Protein AF-A0A967WPT7-F1 (afdb_monomer_lite)

Secondary structure (DSSP, 8-state):
-HHHHHHHHH--S-GGG-SS--EEEEEPTTT--EEEEEHHHHHHHHHHHHHHHHHHHHHHHHHHT-TTT-TT-EEE-SGGGGSTTHHHHHHHHH-S-EEE-

Sequence (101 aa):
NTAEELKIKYGHAIARSLATDELIEVTSFGNGARQSVSRLQLAEVIEARAEEILMLVLREVKRSGYDGLLAAGLVMCGGSAELAGFKDLGQQILQLPVRVG

pLDDT: mean 92.57, std 6.58, range [66.0, 98.5]

Foldseek 3Di:
DFLVVCQVPLEALDLVVPPDWDWDWDQDPDPRDTDTDTSSVRHVVNNVVLLVVLVVVLVVCVVVVCVVVPQVFEEDEDPCLPHHCSQVSSCVNNVTHYYYD

Structure (mmCIF, N/CA/C/O backbone):
data_AF-A0A967WPT7-F1
#
_entry.id   AF-A0A967WPT7-F1
#
loop_
_atom_site.group_PDB
_atom_site.id
_atom_site.type_symbol
_atom_site.label_atom_id
_atom_site.label_alt_id
_atom_site.label_comp_id
_atom_site.label_asym_id
_atom_site.label_entity_id
_atom_site.label_seq_id
_atom_site.pdbx_PDB_ins_code
_atom_site.Cartn_x
_atom_site.Cartn_y
_atom_site.Cartn_z
_atom_site.occupancy
_atom_site.B_iso_or_equiv
_atom_site.auth_seq_id
_atom_site.auth_comp_id
_atom_site.auth_asym_id
_atom_site.auth_atom_id
_atom_site.pdbx_PDB_model_num
ATOM 1 N N . ASN A 1 1 ? 7.958 11.496 -15.628 1.00 76.44 1 ASN A N 1
ATOM 2 C CA . ASN A 1 1 ? 8.757 11.366 -14.385 1.00 76.44 1 ASN A CA 1
ATOM 3 C C . ASN A 1 1 ? 8.890 9.867 -14.142 1.00 76.44 1 ASN A C 1
ATOM 5 O O . ASN A 1 1 ? 7.934 9.264 -13.674 1.00 76.44 1 ASN A O 1
ATOM 9 N N . THR A 1 2 ? 9.996 9.240 -14.557 1.00 86.75 2 THR A N 1
ATOM 10 C CA . THR A 1 2 ? 10.072 7.778 -14.791 1.00 86.75 2 THR A CA 1
ATOM 11 C C . THR A 1 2 ? 9.685 6.924 -13.579 1.00 86.75 2 THR A C 1
ATOM 13 O O . THR A 1 2 ? 8.986 5.928 -13.732 1.00 86.75 2 THR A O 1
ATOM 16 N N . ALA A 1 3 ? 10.070 7.332 -12.365 1.00 88.94 3 ALA A N 1
ATOM 17 C CA . ALA A 1 3 ? 9.718 6.608 -11.140 1.00 88.94 3 ALA A CA 1
ATOM 18 C C . ALA A 1 3 ? 8.202 6.605 -10.859 1.00 88.94 3 ALA A C 1
ATOM 20 O O . ALA A 1 3 ? 7.646 5.583 -10.465 1.00 88.94 3 ALA A O 1
ATOM 21 N N . GLU A 1 4 ? 7.520 7.726 -11.106 1.00 91.88 4 GLU A N 1
ATOM 22 C CA . GLU A 1 4 ? 6.066 7.816 -10.932 1.00 91.88 4 GLU A CA 1
ATOM 23 C C . GLU A 1 4 ? 5.335 6.942 -11.954 1.00 91.88 4 GLU A C 1
ATOM 25 O O . GLU A 1 4 ? 4.390 6.237 -11.615 1.00 91.88 4 GLU A O 1
ATOM 30 N N . GLU A 1 5 ? 5.815 6.929 -13.198 1.00 91.69 5 GLU A N 1
ATOM 31 C CA . GLU A 1 5 ? 5.258 6.085 -14.258 1.00 91.69 5 GLU A CA 1
ATOM 32 C C . GLU A 1 5 ? 5.422 4.595 -13.943 1.00 91.69 5 GLU A C 1
ATOM 34 O O . GLU A 1 5 ? 4.486 3.822 -14.148 1.00 91.69 5 GLU A O 1
ATOM 39 N N . LEU A 1 6 ? 6.580 4.200 -13.403 1.00 93.19 6 LEU A N 1
ATOM 40 C CA . LEU A 1 6 ? 6.817 2.840 -12.926 1.00 93.19 6 LEU A CA 1
ATOM 41 C C . LEU A 1 6 ? 5.851 2.453 -11.806 1.00 93.19 6 LEU A C 1
ATOM 43 O O . LEU A 1 6 ? 5.230 1.394 -11.874 1.00 93.19 6 LEU A O 1
ATOM 47 N N . LYS A 1 7 ? 5.698 3.322 -10.802 1.00 94.94 7 LYS A N 1
ATOM 48 C CA . LYS A 1 7 ? 4.790 3.102 -9.673 1.00 94.94 7 LYS A CA 1
ATOM 49 C C . LYS A 1 7 ? 3.349 2.915 -10.148 1.00 94.94 7 LYS A C 1
ATOM 51 O O . LYS A 1 7 ? 2.702 1.964 -9.730 1.00 94.94 7 LYS A O 1
ATOM 56 N N . ILE A 1 8 ? 2.864 3.788 -11.034 1.00 95.19 8 ILE A N 1
ATOM 57 C CA . ILE A 1 8 ? 1.490 3.729 -11.554 1.00 95.19 8 ILE A CA 1
ATOM 58 C C . ILE A 1 8 ? 1.260 2.464 -12.391 1.00 95.19 8 ILE A C 1
ATOM 60 O O . ILE A 1 8 ? 0.216 1.833 -12.265 1.00 95.19 8 ILE A O 1
ATOM 64 N N . LYS A 1 9 ? 2.207 2.090 -13.261 1.00 94.06 9 LYS A N 1
ATOM 65 C CA . LYS A 1 9 ? 2.013 0.978 -14.209 1.00 94.06 9 LYS A CA 1
ATOM 66 C C . LYS A 1 9 ? 2.275 -0.401 -13.612 1.00 94.06 9 LYS A C 1
ATOM 68 O O . LYS A 1 9 ? 1.607 -1.357 -13.994 1.00 94.06 9 LYS A O 1
ATOM 73 N N . TYR A 1 10 ? 3.269 -0.516 -12.737 1.00 95.19 10 TYR A N 1
ATOM 74 C CA . TYR A 1 10 ? 3.804 -1.809 -12.301 1.00 95.19 10 TYR A CA 1
ATOM 75 C C . TYR A 1 10 ? 3.811 -1.996 -10.784 1.00 95.19 10 TYR A C 1
ATOM 77 O O . TYR A 1 10 ? 4.076 -3.109 -10.321 1.00 95.19 10 TYR A O 1
ATOM 85 N N . GLY A 1 11 ? 3.536 -0.935 -10.020 1.00 96.19 11 GLY A N 1
ATOM 86 C CA . GLY A 1 11 ? 3.615 -0.944 -8.567 1.00 96.19 11 GLY A CA 1
ATOM 87 C C . GLY A 1 11 ? 2.596 -1.871 -7.912 1.00 96.19 11 GLY A C 1
ATOM 88 O O . GLY A 1 11 ? 1.450 -1.981 -8.345 1.00 96.19 11 GLY A O 1
ATOM 89 N N . HIS A 1 12 ? 3.029 -2.522 -6.836 1.00 98.00 12 HIS A N 1
ATOM 90 C CA . HIS A 1 12 ? 2.194 -3.363 -5.991 1.00 98.00 12 HIS A CA 1
ATOM 91 C C . HIS A 1 12 ? 2.668 -3.229 -4.541 1.00 98.00 12 HIS A C 1
ATOM 93 O O . HIS A 1 12 ? 3.869 -3.191 -4.293 1.00 98.00 12 HIS A O 1
ATOM 99 N N . ALA A 1 13 ? 1.740 -3.149 -3.592 1.00 98.06 13 ALA A N 1
ATOM 100 C CA . ALA A 1 13 ? 2.033 -3.002 -2.166 1.00 98.06 13 ALA A CA 1
ATOM 101 C C . ALA A 1 13 ? 2.335 -4.334 -1.463 1.00 98.06 13 ALA A C 1
ATOM 103 O O . ALA A 1 13 ? 2.621 -4.338 -0.278 1.00 98.06 13 ALA A O 1
ATOM 104 N N . ILE A 1 14 ? 2.228 -5.458 -2.169 1.00 98.12 14 ILE A N 1
ATOM 105 C CA . ILE A 1 14 ? 2.524 -6.800 -1.654 1.00 98.12 14 ILE A CA 1
ATOM 106 C C . ILE A 1 14 ? 3.400 -7.488 -2.700 1.00 98.12 14 ILE A C 1
ATOM 108 O O . ILE A 1 14 ? 2.887 -7.900 -3.737 1.00 98.12 14 ILE A O 1
ATOM 112 N N . ALA A 1 15 ? 4.708 -7.597 -2.488 1.00 97.12 15 ALA A N 1
ATOM 113 C CA . ALA A 1 15 ? 5.630 -8.150 -3.480 1.00 97.12 15 ALA A CA 1
ATOM 114 C C . ALA A 1 15 ? 5.353 -9.637 -3.735 1.00 97.12 15 ALA A C 1
ATOM 116 O O . ALA A 1 15 ? 5.307 -10.085 -4.879 1.00 97.12 15 ALA A O 1
ATOM 117 N N . ARG A 1 16 ? 5.045 -10.391 -2.671 1.00 95.31 16 ARG A N 1
ATOM 118 C CA . ARG A 1 16 ? 4.753 -1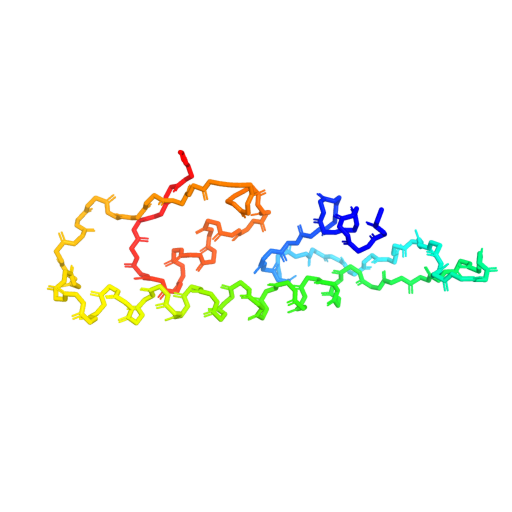1.836 -2.739 1.00 95.31 16 ARG A CA 1
ATOM 119 C C . ARG A 1 16 ? 3.518 -12.220 -3.563 1.00 95.31 16 ARG A C 1
ATOM 121 O O . ARG A 1 16 ? 3.321 -13.403 -3.818 1.00 95.31 16 ARG A O 1
ATOM 128 N N . SER A 1 17 ? 2.652 -11.272 -3.929 1.00 94.25 17 SER A N 1
ATOM 129 C CA . SER A 1 17 ? 1.501 -11.561 -4.797 1.00 94.25 17 SER A CA 1
ATOM 130 C C . SER A 1 17 ? 1.849 -11.506 -6.285 1.00 94.25 17 SER A C 1
ATOM 132 O O . SER A 1 17 ? 1.007 -11.839 -7.119 1.00 94.25 17 SER A O 1
ATOM 134 N N . LEU A 1 18 ? 3.065 -11.083 -6.638 1.00 93.81 18 LEU A N 1
ATOM 135 C CA . LEU A 1 18 ? 3.569 -11.168 -8.001 1.00 93.81 18 LEU A CA 1
ATOM 136 C C . LEU A 1 18 ? 3.958 -12.623 -8.299 1.00 93.81 18 LEU A C 1
ATOM 138 O O . LEU A 1 18 ? 4.807 -13.201 -7.627 1.00 93.81 18 LEU A O 1
ATOM 142 N N . ALA A 1 19 ? 3.316 -13.226 -9.302 1.00 84.56 19 ALA A N 1
ATOM 143 C CA . ALA A 1 19 ? 3.501 -14.642 -9.636 1.00 84.56 19 ALA A CA 1
ATOM 144 C C . ALA A 1 19 ? 4.866 -14.949 -10.277 1.00 84.56 19 ALA A C 1
ATOM 146 O O . ALA A 1 19 ? 5.325 -16.090 -10.264 1.00 84.56 19 ALA A O 1
ATOM 147 N N . THR A 1 20 ? 5.502 -13.958 -10.897 1.00 87.94 20 THR A N 1
ATOM 148 C CA . THR A 1 20 ? 6.798 -14.100 -11.567 1.00 87.94 20 THR A CA 1
ATOM 149 C C . THR A 1 20 ? 7.511 -12.756 -11.539 1.00 87.94 20 THR A C 1
ATOM 151 O O . THR A 1 20 ? 6.860 -11.712 -11.599 1.00 87.94 20 THR A O 1
ATOM 154 N N . ASP A 1 21 ? 8.840 -12.782 -11.434 1.00 91.00 21 ASP A N 1
ATOM 155 C CA . ASP A 1 21 ? 9.631 -11.569 -11.599 1.00 91.00 21 ASP A CA 1
ATOM 156 C C . ASP A 1 21 ? 9.720 -11.199 -13.085 1.00 91.00 21 ASP A C 1
ATOM 158 O O . ASP A 1 21 ? 10.168 -11.987 -13.920 1.00 91.00 21 ASP A O 1
ATOM 162 N N . GLU A 1 22 ? 9.259 -9.997 -13.410 1.00 92.50 22 GLU A N 1
ATOM 163 C CA . GLU A 1 22 ? 9.236 -9.442 -14.760 1.00 92.50 22 GLU A CA 1
ATOM 164 C C . GLU A 1 22 ? 10.275 -8.322 -1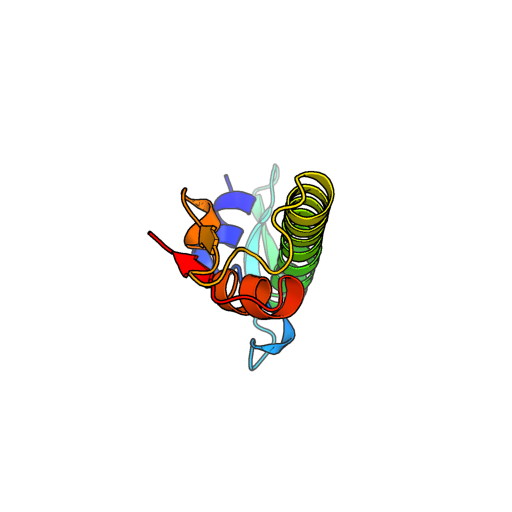4.852 1.00 92.50 22 GLU A C 1
ATOM 166 O O . GLU A 1 22 ? 10.345 -7.460 -13.975 1.00 92.50 22 GLU A O 1
ATOM 171 N N . LEU A 1 23 ? 11.058 -8.291 -15.932 1.00 94.31 23 LEU A N 1
ATOM 172 C CA . LEU A 1 23 ? 11.985 -7.191 -16.196 1.00 94.31 23 LEU A CA 1
ATOM 173 C C . LEU A 1 23 ? 11.276 -6.073 -16.968 1.00 94.31 23 LEU A C 1
ATOM 175 O O . LEU A 1 23 ? 10.790 -6.273 -18.081 1.00 94.31 23 LEU A O 1
ATOM 179 N N . ILE A 1 24 ? 11.243 -4.882 -16.376 1.00 92.88 24 ILE A N 1
ATOM 180 C CA . ILE A 1 24 ? 10.648 -3.673 -16.942 1.00 92.88 24 ILE A CA 1
ATOM 181 C C . ILE A 1 24 ? 11.754 -2.829 -17.570 1.00 92.88 24 ILE A C 1
ATOM 183 O O . ILE A 1 24 ? 12.665 -2.371 -16.884 1.00 92.88 24 ILE A O 1
ATOM 187 N N . GLU A 1 25 ? 11.656 -2.580 -18.870 1.00 90.75 25 GLU A N 1
ATOM 188 C CA . GLU A 1 25 ? 12.567 -1.680 -19.576 1.00 90.75 25 GLU A CA 1
ATOM 189 C C . GLU A 1 25 ? 12.214 -0.215 -19.290 1.00 90.75 25 GLU A C 1
ATOM 191 O O . GLU A 1 25 ? 11.107 0.246 -19.581 1.00 90.75 25 GLU A O 1
ATOM 196 N N . VAL A 1 26 ? 13.172 0.536 -18.754 1.00 88.62 26 VAL A N 1
ATOM 197 C CA . VAL A 1 26 ? 13.046 1.967 -18.474 1.00 88.62 26 VAL A CA 1
ATOM 198 C C . VAL A 1 26 ? 14.188 2.766 -19.064 1.00 88.62 26 VAL A C 1
ATOM 200 O O . VAL A 1 26 ? 15.333 2.328 -19.124 1.00 88.62 26 VAL A O 1
ATOM 203 N N . THR A 1 27 ? 13.884 3.989 -19.477 1.00 82.50 27 THR A N 1
ATOM 204 C CA . THR A 1 27 ? 14.908 4.938 -19.904 1.00 82.50 27 THR A CA 1
ATOM 205 C C . THR A 1 27 ? 15.555 5.564 -18.671 1.00 82.50 27 THR A C 1
ATOM 207 O O . THR A 1 27 ? 14.874 6.188 -17.853 1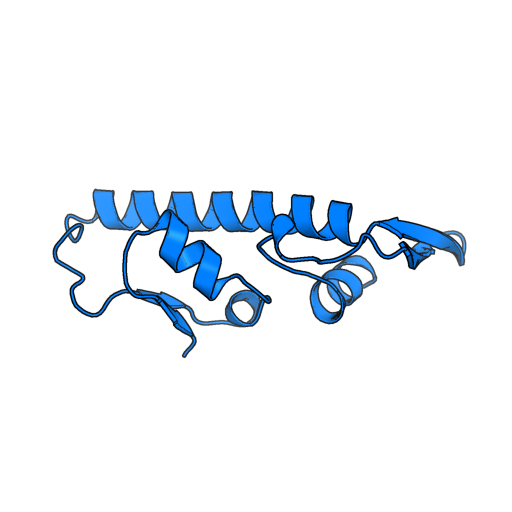.00 82.50 27 THR A O 1
ATOM 210 N N . SER A 1 28 ? 16.869 5.403 -18.547 1.00 74.69 28 SER A N 1
ATOM 211 C CA . SER A 1 28 ? 17.671 5.987 -17.479 1.00 74.69 28 SER A CA 1
ATOM 212 C C . SER A 1 28 ? 17.634 7.511 -17.530 1.00 74.69 28 SER A C 1
ATOM 214 O O . SER A 1 28 ? 17.606 8.129 -18.602 1.00 74.69 28 SER A O 1
ATOM 216 N N . PHE A 1 29 ? 17.663 8.130 -16.353 1.00 69.94 29 PHE A N 1
ATOM 217 C CA . PHE A 1 29 ? 17.744 9.577 -16.237 1.00 69.94 29 PHE A CA 1
ATOM 218 C C . PHE A 1 29 ? 19.110 10.075 -16.736 1.00 69.94 29 PHE A C 1
ATOM 220 O O . PHE A 1 29 ? 20.156 9.677 -16.235 1.00 69.94 29 PHE A O 1
ATOM 227 N N . GLY A 1 30 ? 19.099 10.989 -17.710 1.00 66.00 30 GLY A N 1
ATOM 228 C CA . GLY A 1 30 ? 20.262 11.801 -18.090 1.00 66.00 30 GLY A CA 1
ATOM 229 C C . GLY A 1 30 ? 21.039 11.352 -19.331 1.00 66.00 30 GLY A C 1
ATOM 230 O O . GLY A 1 30 ? 21.545 12.216 -20.039 1.00 66.00 30 GLY A O 1
ATOM 231 N N . ASN A 1 31 ? 21.110 10.055 -19.649 1.00 73.50 31 ASN A N 1
ATOM 232 C CA . ASN A 1 31 ? 21.884 9.563 -20.805 1.00 73.50 31 ASN A CA 1
ATOM 233 C C . ASN A 1 31 ? 21.053 8.822 -21.870 1.00 73.50 31 ASN A C 1
ATOM 235 O O . ASN A 1 31 ? 21.602 8.421 -22.893 1.00 73.50 31 ASN A O 1
ATOM 239 N N . GLY A 1 32 ? 19.747 8.625 -21.644 1.00 72.75 32 GLY A N 1
ATOM 240 C CA . GLY A 1 32 ? 18.859 7.932 -22.584 1.00 72.75 32 GLY A CA 1
ATOM 241 C C . GLY A 1 32 ? 19.115 6.426 -22.716 1.00 72.75 32 GLY A C 1
ATOM 242 O O . GLY A 1 32 ? 18.493 5.779 -23.559 1.00 72.75 32 GLY A O 1
ATOM 243 N N . ALA A 1 33 ? 20.007 5.853 -21.902 1.00 79.06 33 ALA A N 1
ATOM 244 C CA . ALA A 1 33 ? 20.276 4.423 -21.902 1.00 79.06 33 ALA A CA 1
ATOM 245 C C . ALA A 1 33 ? 19.056 3.654 -21.383 1.00 79.06 33 ALA A C 1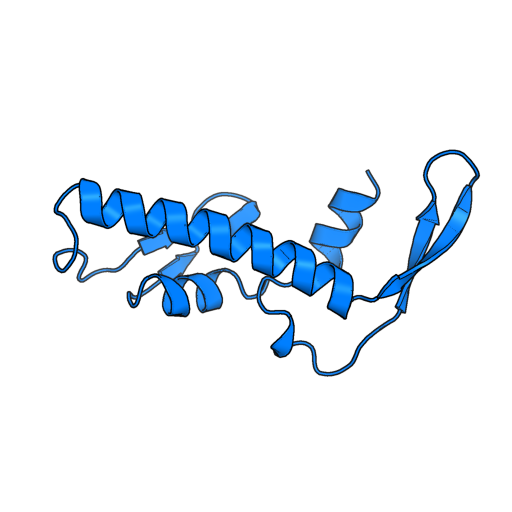
ATOM 247 O O . ALA A 1 33 ? 18.404 4.086 -20.433 1.00 79.06 33 ALA A O 1
ATOM 248 N N . ARG A 1 34 ? 18.750 2.505 -21.988 1.00 83.25 34 ARG A N 1
ATOM 249 C CA . ARG A 1 34 ? 17.734 1.594 -21.454 1.00 83.25 34 ARG A CA 1
ATOM 250 C C . ARG A 1 34 ? 18.326 0.776 -20.311 1.00 83.25 34 ARG A C 1
ATOM 252 O O . ARG A 1 34 ? 19.455 0.301 -20.411 1.00 83.25 34 ARG A O 1
ATOM 259 N N . GLN A 1 35 ? 17.574 0.651 -19.228 1.00 87.81 35 GLN A N 1
ATOM 260 C CA . GLN A 1 35 ? 17.889 -0.183 -18.080 1.00 87.81 35 GLN A CA 1
ATOM 261 C C . GLN A 1 35 ? 16.699 -1.090 -17.795 1.00 87.81 35 GLN A C 1
ATOM 263 O O . GLN A 1 35 ? 15.554 -0.647 -17.851 1.00 87.81 35 GLN A O 1
ATOM 268 N N . SER A 1 36 ? 16.973 -2.339 -17.451 1.00 90.62 36 SER A N 1
ATOM 269 C CA . SER A 1 36 ? 15.955 -3.295 -17.027 1.00 90.62 36 SER A CA 1
ATOM 270 C C . SER A 1 36 ? 15.834 -3.253 -15.502 1.00 90.62 36 SER A C 1
ATOM 272 O O . SER A 1 36 ? 16.841 -3.330 -14.799 1.00 90.62 36 SER A O 1
ATOM 274 N N . VAL A 1 37 ? 14.614 -3.127 -14.985 1.00 91.75 37 VAL A N 1
ATOM 275 C CA . VAL A 1 37 ? 14.309 -3.113 -13.547 1.00 91.75 37 VAL A CA 1
ATOM 276 C C . VAL A 1 37 ? 13.425 -4.306 -13.209 1.00 91.75 37 VAL A C 1
ATOM 278 O O . VAL A 1 37 ? 12.421 -4.532 -13.878 1.00 91.75 37 VAL A O 1
ATOM 281 N N . SER A 1 38 ? 13.774 -5.055 -12.163 1.00 95.56 38 SER A N 1
ATOM 282 C CA . SER A 1 38 ? 12.927 -6.132 -11.642 1.00 95.56 38 SER A CA 1
ATOM 283 C C . SER A 1 38 ? 11.636 -5.557 -11.056 1.00 95.56 38 SER A C 1
ATOM 285 O O . SER A 1 38 ? 11.658 -4.671 -10.193 1.00 95.56 38 SER A O 1
ATOM 287 N N . ARG A 1 39 ? 10.492 -6.065 -11.520 1.00 95.69 39 ARG A N 1
ATOM 288 C CA . ARG A 1 39 ? 9.180 -5.709 -10.978 1.00 95.69 39 ARG A CA 1
ATOM 289 C C . ARG A 1 39 ? 9.040 -6.177 -9.535 1.00 95.69 39 ARG A C 1
ATOM 291 O O . ARG A 1 39 ? 8.415 -5.471 -8.743 1.00 95.69 39 ARG A O 1
ATOM 298 N N . LEU A 1 40 ? 9.633 -7.321 -9.190 1.00 97.19 40 LEU A N 1
ATOM 299 C CA . LEU A 1 40 ? 9.651 -7.806 -7.816 1.00 97.19 40 LEU A CA 1
ATOM 300 C C . LEU A 1 40 ? 10.401 -6.828 -6.906 1.00 97.19 40 LEU A C 1
ATOM 302 O O . LEU A 1 40 ? 9.833 -6.381 -5.916 1.00 97.19 40 LEU A O 1
ATOM 306 N N . GLN A 1 41 ? 11.605 -6.397 -7.294 1.00 96.00 41 GLN A N 1
ATOM 307 C CA . GLN A 1 41 ? 12.376 -5.406 -6.531 1.00 96.00 41 GLN A CA 1
ATOM 308 C C . GLN A 1 41 ? 11.644 -4.063 -6.403 1.00 96.00 41 GLN A C 1
ATOM 310 O O . GLN A 1 41 ? 11.662 -3.435 -5.345 1.00 96.00 41 GLN A O 1
ATOM 315 N N . LEU A 1 42 ? 10.968 -3.612 -7.466 1.00 95.88 42 LEU A N 1
ATOM 316 C CA . LEU A 1 42 ? 10.122 -2.417 -7.401 1.00 95.88 42 LEU A CA 1
ATOM 317 C C . LEU A 1 42 ? 9.006 -2.583 -6.357 1.00 95.88 42 LEU A C 1
ATOM 319 O O . LEU A 1 42 ? 8.763 -1.667 -5.570 1.00 95.88 42 LEU A O 1
ATOM 323 N N . ALA A 1 43 ? 8.332 -3.734 -6.347 1.00 97.75 43 ALA A N 1
ATOM 324 C CA . ALA A 1 43 ? 7.271 -4.021 -5.391 1.00 97.75 43 ALA A CA 1
ATOM 325 C C . ALA A 1 43 ? 7.795 -4.150 -3.955 1.00 97.75 43 ALA A C 1
ATOM 327 O O . ALA A 1 43 ? 7.141 -3.643 -3.058 1.00 97.75 43 ALA A O 1
ATOM 328 N N . GLU A 1 44 ? 8.982 -4.720 -3.729 1.00 97.69 44 GLU A N 1
ATOM 329 C CA . GLU A 1 44 ? 9.614 -4.780 -2.399 1.00 97.69 44 GLU A CA 1
ATOM 330 C C . GLU A 1 44 ? 9.849 -3.377 -1.818 1.00 97.69 44 GLU A C 1
ATOM 332 O O . GLU A 1 44 ? 9.559 -3.113 -0.650 1.00 97.69 44 GLU A O 1
ATOM 337 N N . VAL A 1 45 ? 10.321 -2.438 -2.646 1.00 97.69 45 VAL A N 1
ATOM 338 C CA . VAL A 1 45 ? 10.511 -1.039 -2.231 1.00 97.69 45 VAL A CA 1
ATOM 339 C C . VAL A 1 45 ? 9.171 -0.370 -1.910 1.00 97.69 45 VAL A C 1
ATOM 341 O O . VAL A 1 45 ? 9.063 0.371 -0.929 1.00 97.69 45 VAL A O 1
ATOM 344 N N . ILE A 1 46 ? 8.146 -0.610 -2.731 1.00 98.19 46 ILE A N 1
ATOM 345 C CA . ILE A 1 46 ? 6.805 -0.051 -2.527 1.00 98.19 46 ILE A CA 1
ATOM 346 C C . ILE A 1 46 ? 6.151 -0.639 -1.271 1.00 98.19 46 ILE A C 1
ATOM 348 O O . ILE A 1 46 ? 5.608 0.125 -0.474 1.00 98.19 46 ILE A O 1
ATOM 352 N N . GLU A 1 47 ? 6.223 -1.957 -1.081 1.00 98.50 47 GLU A N 1
ATOM 353 C CA . GLU A 1 47 ? 5.722 -2.681 0.089 1.00 98.50 47 GLU A CA 1
ATOM 354 C C . GLU A 1 47 ? 6.352 -2.119 1.360 1.00 98.50 47 GLU A C 1
ATOM 3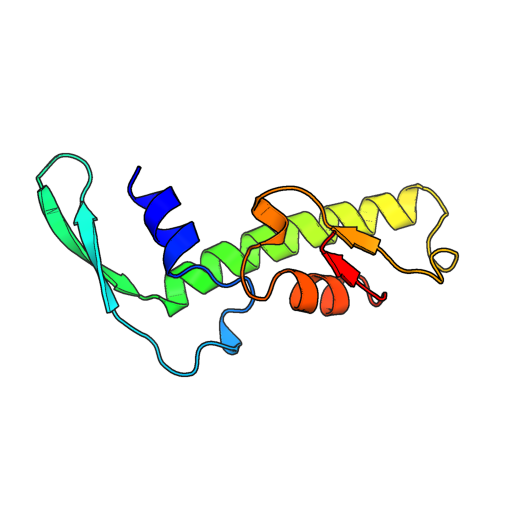56 O O . GLU A 1 47 ? 5.619 -1.619 2.206 1.00 98.50 47 GLU A O 1
ATOM 361 N N . ALA A 1 48 ? 7.684 -2.033 1.448 1.00 98.50 48 ALA A N 1
ATOM 362 C CA . ALA A 1 48 ? 8.364 -1.491 2.628 1.00 98.50 48 ALA A CA 1
ATOM 363 C C . ALA A 1 48 ? 7.874 -0.078 3.012 1.00 98.50 48 ALA A C 1
ATOM 365 O O . ALA A 1 48 ? 7.658 0.229 4.187 1.00 98.50 48 ALA A O 1
ATOM 366 N N . ARG A 1 49 ? 7.647 0.796 2.020 1.00 98.38 49 ARG A N 1
ATOM 367 C CA . ARG A 1 49 ? 7.113 2.149 2.257 1.00 98.38 49 ARG A CA 1
ATOM 368 C C . ARG A 1 49 ? 5.634 2.143 2.635 1.00 98.38 49 ARG A C 1
ATOM 370 O O . ARG A 1 49 ? 5.223 2.950 3.469 1.00 98.38 49 ARG A O 1
ATOM 377 N N . ALA A 1 50 ? 4.835 1.276 2.025 1.00 98.12 50 ALA A N 1
ATOM 378 C CA . ALA A 1 50 ? 3.423 1.122 2.345 1.00 98.12 50 ALA A CA 1
ATOM 379 C C . ALA A 1 50 ? 3.232 0.578 3.771 1.00 98.12 50 ALA A C 1
ATOM 381 O O . ALA A 1 50 ? 2.417 1.116 4.522 1.00 98.12 50 ALA A O 1
ATOM 382 N N . GLU A 1 51 ? 4.031 -0.415 4.170 1.00 98.44 51 GLU A N 1
ATOM 383 C CA . GLU A 1 51 ? 4.062 -0.961 5.527 1.00 98.44 51 GLU A CA 1
ATOM 384 C C . GLU A 1 51 ? 4.427 0.113 6.550 1.00 98.44 51 GLU A C 1
ATOM 386 O O . GLU A 1 51 ? 3.730 0.275 7.550 1.00 98.44 51 GLU A O 1
ATOM 391 N N . GLU A 1 52 ? 5.476 0.898 6.290 1.00 98.50 52 GLU A N 1
ATOM 392 C CA . GLU A 1 52 ? 5.883 2.005 7.159 1.00 98.50 52 GLU A CA 1
ATOM 393 C C . GLU A 1 52 ? 4.740 3.002 7.387 1.00 98.50 52 GLU A C 1
ATOM 395 O O . GLU A 1 52 ? 4.441 3.358 8.529 1.00 98.50 52 GLU A O 1
ATOM 400 N N . ILE A 1 53 ? 4.054 3.411 6.316 1.00 97.94 53 ILE A N 1
ATOM 401 C CA . ILE A 1 53 ? 2.917 4.335 6.397 1.00 97.94 53 ILE A CA 1
ATOM 402 C C . ILE A 1 53 ? 1.772 3.717 7.208 1.00 97.94 53 ILE A C 1
ATOM 404 O O . ILE A 1 53 ? 1.237 4.366 8.107 1.00 97.94 53 ILE A O 1
ATOM 408 N N . LEU A 1 54 ? 1.409 2.462 6.942 1.00 97.75 54 LEU A N 1
ATOM 409 C CA . LEU A 1 54 ? 0.328 1.779 7.656 1.00 97.75 54 LEU A CA 1
ATOM 410 C C . LEU A 1 54 ? 0.668 1.538 9.134 1.00 97.75 54 LEU A C 1
ATOM 412 O O . LEU A 1 54 ? -0.209 1.659 9.989 1.00 97.75 54 LEU A O 1
ATOM 416 N N . MET A 1 55 ? 1.935 1.286 9.469 1.00 97.88 55 MET A N 1
ATOM 417 C CA . MET A 1 55 ? 2.404 1.212 10.856 1.00 97.88 55 MET A CA 1
ATOM 418 C C . MET A 1 55 ? 2.298 2.561 11.578 1.00 97.88 55 MET A C 1
ATOM 420 O O . MET A 1 55 ? 1.954 2.599 12.763 1.00 97.88 55 MET A O 1
ATOM 424 N N . LEU A 1 56 ? 2.560 3.676 10.887 1.00 97.81 56 LEU A N 1
ATOM 425 C CA . LEU A 1 56 ? 2.337 5.016 11.439 1.00 97.81 56 LEU A CA 1
ATOM 426 C C . LEU A 1 56 ? 0.846 5.285 11.671 1.00 97.81 56 LEU A C 1
ATOM 428 O O . LEU A 1 56 ? 0.484 5.797 12.729 1.00 97.81 56 LEU A O 1
ATOM 432 N N . VAL A 1 57 ? -0.021 4.876 10.740 1.00 95.75 57 VAL A N 1
ATOM 433 C CA . VAL A 1 57 ? -1.482 4.955 10.911 1.00 95.75 57 VAL A CA 1
ATOM 434 C C . VAL A 1 57 ? -1.934 4.122 12.112 1.00 95.75 57 VAL A C 1
ATOM 436 O O . VAL A 1 57 ? -2.649 4.634 12.970 1.00 95.75 57 VAL A O 1
ATOM 439 N N . LEU A 1 58 ? -1.473 2.873 12.235 1.00 95.31 58 LEU A N 1
ATOM 440 C CA . LEU A 1 58 ? -1.788 2.004 13.373 1.00 95.31 58 LEU A CA 1
ATOM 441 C C . LEU A 1 58 ? -1.369 2.638 14.705 1.00 95.31 58 LEU A C 1
ATOM 443 O O . LEU A 1 58 ? -2.111 2.594 15.688 1.00 95.31 58 LEU A O 1
ATOM 447 N N . ARG A 1 59 ? -0.177 3.244 14.743 1.00 96.75 59 ARG A N 1
ATOM 448 C CA . ARG A 1 59 ? 0.310 3.967 15.922 1.00 96.75 59 ARG A CA 1
ATOM 449 C C . ARG A 1 59 ? -0.619 5.121 16.287 1.00 96.75 59 ARG A C 1
ATOM 451 O O . ARG A 1 59 ? -0.894 5.309 17.470 1.00 96.75 59 ARG A O 1
ATOM 458 N N . GLU A 1 60 ? -1.106 5.866 15.301 1.00 95.88 60 GLU A N 1
ATOM 459 C CA . GLU A 1 60 ? -2.012 6.989 15.533 1.00 95.88 60 GLU A CA 1
ATOM 460 C C . GLU A 1 60 ? -3.382 6.534 16.041 1.00 95.88 60 GLU A C 1
ATOM 462 O O . GLU A 1 60 ? -3.891 7.093 17.011 1.00 95.88 60 GLU A O 1
ATOM 467 N N . VAL A 1 61 ? -3.939 5.465 15.463 1.00 93.00 61 VAL A N 1
ATOM 468 C CA . VAL A 1 61 ? -5.184 4.847 15.946 1.00 93.00 61 VAL A CA 1
ATOM 469 C C . VAL A 1 61 ? -5.047 4.458 17.418 1.00 93.00 61 VAL A C 1
ATOM 471 O O . VAL A 1 61 ? -5.883 4.841 18.236 1.00 93.00 61 VAL A O 1
ATOM 474 N N . LYS A 1 62 ? -3.951 3.791 17.795 1.00 92.88 62 LYS A N 1
ATOM 475 C CA . LYS A 1 62 ? -3.679 3.435 19.196 1.00 92.88 62 LYS A CA 1
ATOM 476 C C . LYS A 1 62 ? -3.538 4.657 20.094 1.00 92.88 62 LYS A C 1
ATOM 478 O O . LYS A 1 62 ? -4.132 4.702 21.167 1.00 92.88 62 LYS A O 1
ATOM 483 N N . ARG A 1 63 ? -2.789 5.667 19.647 1.00 96.12 63 ARG A N 1
ATOM 484 C CA . ARG A 1 63 ? -2.574 6.913 20.396 1.00 96.12 63 ARG A CA 1
ATOM 485 C C . ARG A 1 63 ? -3.872 7.682 20.637 1.00 96.12 63 ARG A C 1
ATOM 487 O O . ARG A 1 63 ? -4.023 8.292 21.689 1.00 96.12 63 ARG A O 1
ATOM 494 N N . SER A 1 64 ? -4.797 7.642 19.682 1.00 94.12 64 SER A N 1
ATOM 495 C CA . SER A 1 64 ? -6.088 8.326 19.774 1.00 94.12 64 SER A CA 1
ATOM 496 C C . SER A 1 64 ? -7.055 7.707 20.794 1.00 94.12 64 SER A C 1
ATOM 498 O O . SER A 1 64 ? -8.031 8.353 21.166 1.00 94.12 64 SER A O 1
ATOM 500 N N . GLY A 1 65 ? -6.803 6.470 21.243 1.00 92.81 65 GLY A N 1
ATOM 501 C CA . GLY A 1 65 ? -7.696 5.726 22.138 1.00 92.81 65 GLY A CA 1
ATOM 502 C C . GLY A 1 65 ? -8.890 5.063 21.442 1.00 92.81 65 GLY A C 1
ATOM 503 O O . GLY A 1 65 ? -9.703 4.438 22.116 1.00 92.81 65 GLY A O 1
ATOM 504 N N . TYR A 1 66 ? -8.993 5.158 20.110 1.00 89.56 66 TYR A N 1
ATOM 505 C CA . TYR A 1 66 ? -10.054 4.510 19.327 1.00 89.56 66 TYR A CA 1
ATOM 506 C C . TYR A 1 66 ? -9.749 3.056 18.938 1.00 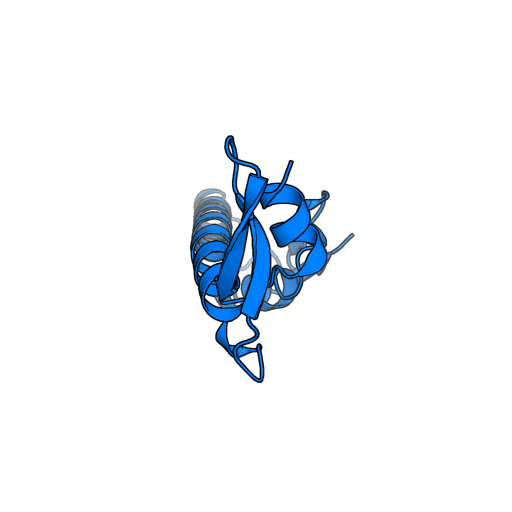89.56 66 TYR A C 1
ATOM 508 O O . TYR A 1 66 ? -10.568 2.420 18.272 1.00 89.56 66 TYR A O 1
ATOM 516 N N . ASP A 1 67 ? -8.597 2.510 19.335 1.00 86.62 67 ASP A N 1
ATOM 517 C CA . ASP A 1 67 ? -8.282 1.098 19.099 1.00 86.62 67 ASP A CA 1
ATOM 518 C C . ASP A 1 67 ? -9.361 0.187 19.714 1.00 86.62 67 ASP A C 1
ATOM 520 O O . ASP A 1 67 ? -9.836 0.420 20.825 1.00 86.62 67 ASP A O 1
ATOM 524 N N . GLY A 1 68 ? -9.816 -0.811 18.955 1.00 85.38 68 GLY A N 1
ATOM 525 C CA . GLY A 1 68 ? -10.958 -1.661 19.322 1.00 85.38 68 GLY A CA 1
ATOM 526 C C . GLY A 1 68 ? -12.350 -1.008 19.233 1.00 85.38 68 GLY A C 1
ATOM 527 O O . GLY A 1 68 ? -13.349 -1.718 19.338 1.00 85.38 68 GLY A O 1
ATOM 528 N N . LEU A 1 69 ? -12.453 0.305 18.988 1.00 89.56 69 LEU A N 1
ATOM 529 C CA . LEU A 1 69 ? -13.731 1.018 18.807 1.00 89.56 69 LEU A CA 1
ATOM 530 C C . LEU A 1 69 ? -14.111 1.207 17.326 1.00 89.56 69 LEU A C 1
ATOM 532 O O . LEU A 1 69 ? -15.242 1.578 17.009 1.00 89.56 69 LEU A O 1
ATOM 536 N N . LEU A 1 70 ? -13.191 0.923 16.401 1.00 88.00 70 LEU A N 1
ATOM 537 C CA . LEU A 1 70 ? -13.369 1.095 14.954 1.00 88.00 70 LEU A CA 1
ATOM 538 C C . LEU A 1 70 ? -14.097 -0.092 14.297 1.00 88.00 70 LEU A C 1
ATOM 540 O O . LEU A 1 70 ? -13.585 -0.710 13.365 1.00 88.00 70 LEU A O 1
ATOM 544 N N . ALA A 1 71 ? -15.318 -0.403 14.746 1.00 84.94 71 ALA A N 1
ATOM 545 C CA . ALA A 1 71 ? -16.101 -1.540 14.237 1.00 84.94 71 ALA A CA 1
ATOM 546 C C . ALA A 1 71 ? -16.381 -1.470 12.719 1.00 84.94 71 ALA A C 1
ATOM 548 O O . ALA A 1 71 ? -16.433 -2.495 12.043 1.00 84.94 71 ALA A O 1
ATOM 549 N N . ALA A 1 72 ? -16.527 -0.259 12.169 1.00 89.06 72 ALA A N 1
ATOM 550 C CA . ALA A 1 72 ? -16.721 -0.030 10.734 1.00 89.06 72 ALA A CA 1
ATOM 551 C C . ALA A 1 72 ? -15.410 -0.033 9.917 1.00 89.06 72 ALA A C 1
ATOM 553 O O . ALA A 1 72 ? -15.450 0.122 8.691 1.00 89.06 72 ALA A O 1
ATOM 554 N N . GLY A 1 73 ? -14.263 -0.186 10.586 1.00 91.88 73 GLY A N 1
ATOM 555 C CA . GLY A 1 73 ? -12.944 -0.201 9.971 1.00 91.88 73 GLY A CA 1
ATOM 556 C C . GLY A 1 73 ? -12.448 1.168 9.499 1.00 91.88 73 GLY A C 1
ATOM 557 O O . GLY A 1 73 ? -12.892 2.212 9.979 1.00 91.88 73 GLY A O 1
ATOM 558 N N . LEU A 1 74 ? -11.514 1.151 8.548 1.00 92.69 74 LEU A N 1
ATOM 559 C CA . LEU A 1 74 ? -10.834 2.330 8.011 1.00 92.69 74 LEU A CA 1
ATOM 560 C C . LEU A 1 74 ? -11.203 2.574 6.538 1.00 92.69 74 LEU A C 1
ATOM 562 O O . LEU A 1 74 ? -11.373 1.636 5.755 1.00 92.69 74 LEU A O 1
ATOM 566 N N . VAL A 1 75 ? -11.316 3.848 6.157 1.00 95.81 75 VAL A N 1
ATOM 567 C CA . VAL A 1 75 ? -11.447 4.277 4.755 1.00 95.81 75 VAL A CA 1
ATOM 568 C C . VAL A 1 75 ? -10.131 4.894 4.318 1.00 95.81 75 VAL A C 1
ATOM 570 O O . VAL A 1 75 ? -9.672 5.853 4.934 1.00 95.81 75 VAL A O 1
ATOM 573 N N . MET A 1 76 ? -9.518 4.327 3.284 1.00 94.81 76 MET A N 1
ATOM 574 C CA . MET A 1 76 ? -8.353 4.905 2.629 1.00 94.81 76 MET A CA 1
ATOM 575 C C . MET A 1 76 ? -8.807 5.751 1.448 1.00 94.81 76 MET A C 1
ATOM 577 O O . MET A 1 76 ? -9.563 5.287 0.599 1.00 94.81 76 MET A O 1
ATOM 581 N N . CYS A 1 77 ? -8.314 6.983 1.408 1.00 94.44 77 CYS A N 1
ATOM 582 C CA . CYS A 1 77 ? -8.666 7.977 0.403 1.00 94.44 77 CYS A CA 1
ATOM 583 C C . CYS A 1 77 ? -7.402 8.521 -0.281 1.00 94.44 77 CYS A C 1
ATOM 585 O O . CYS A 1 77 ? -6.281 8.356 0.212 1.00 94.44 77 CYS A O 1
ATOM 587 N N . GLY A 1 78 ? -7.599 9.253 -1.380 1.00 94.56 78 GLY A N 1
ATOM 588 C CA . GLY A 1 78 ? -6.530 9.904 -2.140 1.00 94.56 78 GLY A CA 1
ATOM 589 C C . GLY A 1 78 ? -5.854 8.978 -3.154 1.00 94.56 78 GLY A C 1
ATOM 590 O O . GLY A 1 78 ? -6.083 7.776 -3.171 1.00 94.56 78 GLY A O 1
ATOM 591 N N . GLY A 1 79 ? -4.996 9.540 -4.012 1.00 93.88 79 GLY A N 1
ATOM 592 C CA . GLY A 1 79 ? -4.433 8.803 -5.155 1.00 93.88 79 GLY A CA 1
ATOM 593 C C . GLY A 1 79 ? -3.601 7.572 -4.778 1.00 93.88 79 GLY A C 1
ATOM 594 O O . GLY A 1 79 ? -3.593 6.592 -5.511 1.00 93.88 79 GLY A O 1
ATOM 595 N N . SER A 1 80 ? -2.942 7.579 -3.615 1.00 94.00 80 SER A N 1
ATOM 596 C CA . SER A 1 80 ? -2.187 6.413 -3.133 1.00 94.00 80 SER A CA 1
ATOM 597 C C . SER A 1 80 ? -3.082 5.234 -2.740 1.00 94.00 80 SER A C 1
ATOM 599 O O . SER A 1 80 ? -2.590 4.111 -2.689 1.00 94.00 80 SER A O 1
ATOM 601 N N . ALA A 1 81 ? -4.375 5.461 -2.478 1.00 95.56 81 ALA A N 1
ATOM 602 C CA . ALA A 1 81 ? -5.319 4.389 -2.167 1.00 95.56 81 ALA A CA 1
ATOM 603 C C . ALA A 1 81 ? -5.570 3.455 -3.367 1.00 95.56 81 ALA A C 1
ATOM 605 O O . ALA A 1 81 ? -5.939 2.302 -3.166 1.00 95.56 81 ALA A O 1
ATOM 606 N N . GLU A 1 82 ? -5.292 3.927 -4.589 1.00 95.31 82 GLU A N 1
ATOM 607 C CA . GLU A 1 82 ? -5.376 3.156 -5.839 1.00 95.31 82 GLU A CA 1
ATOM 608 C C . GLU A 1 82 ? -4.178 2.216 -6.059 1.00 95.31 82 GLU A C 1
ATOM 610 O O . GLU A 1 82 ? -4.147 1.455 -7.027 1.00 95.31 82 GLU A O 1
ATOM 615 N N . LEU A 1 83 ? -3.162 2.256 -5.188 1.00 97.31 83 LEU A N 1
ATOM 616 C CA . LEU A 1 83 ? -2.016 1.359 -5.291 1.00 97.31 83 LEU A CA 1
ATOM 617 C C . LEU A 1 83 ? -2.469 -0.100 -5.125 1.00 97.31 83 LEU A C 1
ATOM 619 O O . LEU A 1 83 ? -3.058 -0.479 -4.108 1.00 97.31 83 LEU A O 1
ATOM 623 N N . ALA A 1 84 ? -2.146 -0.938 -6.111 1.00 97.31 84 ALA A N 1
ATOM 624 C CA . ALA A 1 84 ? -2.526 -2.346 -6.110 1.00 97.31 84 ALA A CA 1
ATOM 625 C C . ALA A 1 84 ? -2.039 -3.060 -4.836 1.00 97.31 84 ALA A C 1
ATOM 627 O O . ALA A 1 84 ? -0.895 -2.895 -4.418 1.00 97.31 84 ALA A O 1
ATOM 628 N N . GLY A 1 85 ? -2.922 -3.824 -4.189 1.00 96.94 85 GLY A N 1
ATOM 629 C CA . GLY A 1 85 ? -2.638 -4.532 -2.934 1.00 96.94 85 GLY A CA 1
ATOM 630 C C . GLY A 1 85 ? -2.607 -3.660 -1.671 1.00 96.94 85 GLY A C 1
ATOM 631 O O . GLY A 1 85 ? -2.503 -4.206 -0.576 1.00 96.94 85 GLY A O 1
ATOM 632 N N . PHE A 1 86 ? -2.725 -2.329 -1.767 1.00 97.62 86 PHE A N 1
ATOM 633 C CA . PHE A 1 86 ? -2.600 -1.450 -0.595 1.00 97.62 86 PHE A CA 1
ATOM 634 C C . PHE A 1 86 ? -3.752 -1.622 0.400 1.00 97.62 86 PHE A C 1
ATOM 636 O O . PHE A 1 86 ? -3.533 -1.638 1.611 1.00 97.62 86 PHE A O 1
ATOM 643 N N . LYS A 1 87 ? -4.975 -1.838 -0.103 1.00 97.19 87 LYS A N 1
ATOM 644 C CA . LYS A 1 87 ? -6.132 -2.235 0.716 1.00 97.19 87 LYS A CA 1
ATOM 645 C C . LYS A 1 87 ? -5.838 -3.500 1.521 1.00 97.19 87 LYS A C 1
ATOM 647 O O . LYS A 1 87 ? -6.016 -3.498 2.737 1.00 97.19 87 LYS A O 1
ATOM 652 N N . ASP A 1 88 ? -5.380 -4.553 0.851 1.00 97.38 88 ASP A N 1
ATOM 653 C CA . ASP A 1 88 ? -5.159 -5.861 1.468 1.00 97.38 88 ASP A CA 1
ATOM 654 C C . ASP A 1 88 ? -4.019 -5.804 2.494 1.00 97.38 88 ASP A C 1
ATOM 656 O O . ASP A 1 88 ? -4.148 -6.351 3.590 1.00 97.38 88 ASP A O 1
ATOM 660 N N . LEU A 1 89 ? -2.943 -5.070 2.187 1.00 98.00 89 LEU A N 1
ATOM 661 C CA . LEU A 1 89 ? -1.859 -4.801 3.132 1.00 98.00 89 LEU A CA 1
ATOM 662 C C . LEU A 1 89 ? -2.368 -4.028 4.359 1.00 98.00 89 LEU A C 1
ATOM 664 O O . LEU A 1 89 ? -2.048 -4.375 5.495 1.00 98.00 89 LEU A O 1
ATOM 668 N N . GLY A 1 90 ? -3.221 -3.022 4.145 1.00 97.06 90 GLY A N 1
ATOM 669 C CA . GLY A 1 90 ? -3.885 -2.281 5.216 1.00 97.06 90 GLY A CA 1
ATOM 670 C C . GLY A 1 90 ? -4.684 -3.190 6.144 1.00 97.06 90 GLY A C 1
ATOM 671 O O . GLY A 1 90 ? -4.557 -3.075 7.361 1.00 97.06 90 GLY A O 1
ATOM 672 N N . GLN A 1 91 ? -5.450 -4.136 5.593 1.00 96.44 91 GLN A N 1
ATOM 673 C CA . GLN A 1 91 ? -6.187 -5.118 6.395 1.00 96.44 91 GLN A CA 1
ATOM 674 C C . GLN A 1 91 ? -5.246 -6.027 7.202 1.00 96.44 91 GLN A C 1
ATOM 676 O O . GLN A 1 91 ? -5.528 -6.310 8.366 1.00 96.44 91 GLN A O 1
ATOM 681 N N . GLN A 1 92 ? -4.119 -6.449 6.616 1.00 96.75 92 GLN A N 1
ATOM 682 C CA . GLN A 1 92 ? -3.121 -7.286 7.293 1.00 96.75 92 GLN A CA 1
ATOM 683 C C . GLN A 1 92 ? -2.450 -6.560 8.466 1.00 96.75 92 GLN A C 1
ATOM 685 O O . GLN A 1 92 ? -2.299 -7.146 9.537 1.00 96.75 92 GLN A O 1
ATOM 690 N N . ILE A 1 93 ? -2.077 -5.291 8.297 1.00 96.19 93 ILE A N 1
ATOM 691 C CA . ILE A 1 93 ? -1.365 -4.526 9.333 1.00 96.19 93 ILE A CA 1
ATOM 692 C C . ILE A 1 93 ? -2.315 -4.014 10.414 1.00 96.19 93 ILE A C 1
ATOM 694 O O . ILE A 1 93 ? -2.009 -4.111 11.602 1.00 96.19 93 ILE A O 1
ATOM 698 N N . LEU A 1 94 ? -3.464 -3.461 10.020 1.00 93.38 94 LEU A N 1
ATOM 699 C CA . LEU A 1 94 ? -4.396 -2.830 10.955 1.00 93.38 94 LEU A CA 1
ATOM 700 C C . LEU A 1 94 ? -5.281 -3.845 11.681 1.00 93.38 94 LEU A C 1
ATOM 702 O O . LEU A 1 94 ? -5.841 -3.494 12.712 1.00 93.38 94 LEU A O 1
ATOM 706 N N . GLN A 1 95 ? -5.419 -5.072 11.159 1.00 93.50 95 GLN A N 1
ATOM 707 C CA . GLN A 1 95 ? -6.341 -6.093 11.684 1.00 93.50 95 GLN A CA 1
ATOM 708 C C . GLN A 1 95 ? -7.790 -5.577 11.791 1.00 93.50 95 GLN A C 1
ATOM 710 O O . GLN A 1 95 ? -8.551 -5.949 12.682 1.00 93.50 95 GLN A O 1
ATOM 715 N N . LEU A 1 96 ? -8.175 -4.705 10.856 1.00 93.12 96 LEU A N 1
ATOM 716 C CA . LEU A 1 96 ? -9.492 -4.081 10.755 1.00 93.12 96 LEU A CA 1
ATOM 717 C C . LEU A 1 96 ? -10.000 -4.176 9.309 1.00 93.12 96 LEU A C 1
ATOM 719 O O . LEU A 1 96 ? -9.195 -4.285 8.378 1.00 93.12 96 LEU A O 1
ATOM 723 N N . PRO A 1 97 ? -11.323 -4.093 9.074 1.00 94.69 97 PRO A N 1
ATOM 724 C CA . PRO A 1 97 ? -11.848 -3.895 7.729 1.00 94.69 97 PRO A CA 1
ATOM 725 C C . PRO A 1 97 ? -11.257 -2.621 7.110 1.00 94.69 97 PRO A C 1
ATOM 727 O O . PRO A 1 97 ? -11.231 -1.573 7.754 1.00 94.69 97 PRO A O 1
ATOM 730 N N . VAL A 1 98 ? -10.805 -2.687 5.858 1.00 95.81 98 VAL A N 1
ATOM 731 C CA . VAL A 1 98 ? -10.319 -1.514 5.118 1.00 95.81 98 VAL A CA 1
ATOM 732 C C . VAL A 1 98 ? -11.037 -1.430 3.779 1.00 95.81 98 VAL A C 1
ATOM 734 O O . VAL A 1 98 ? -11.199 -2.435 3.085 1.00 95.81 98 VAL A O 1
ATOM 737 N N . ARG A 1 99 ? -11.480 -0.227 3.412 1.00 95.25 99 ARG A N 1
ATOM 738 C CA . ARG A 1 99 ? -12.079 0.070 2.103 1.00 95.25 99 ARG A CA 1
ATOM 739 C C . ARG A 1 99 ? -11.416 1.285 1.469 1.00 95.25 99 ARG A C 1
ATOM 741 O O . ARG A 1 99 ? -10.890 2.131 2.184 1.00 95.25 99 ARG A O 1
ATOM 748 N N . VAL A 1 100 ? -11.470 1.361 0.145 1.00 94.31 100 VAL A N 1
ATOM 749 C CA . VAL A 1 100 ? -11.082 2.551 -0.623 1.00 94.31 100 VAL A CA 1
ATOM 750 C C . VAL A 1 100 ? -12.356 3.306 -0.990 1.00 94.31 100 VAL A C 1
ATOM 752 O O . VAL A 1 100 ? -13.336 2.660 -1.374 1.00 94.31 100 VAL A O 1
ATOM 755 N N . GLY A 1 101 ? -12.378 4.628 -0.813 1.00 85.31 101 GLY A N 1
ATOM 756 C CA . GLY A 1 101 ? -13.545 5.462 -1.116 1.00 85.31 101 GLY A CA 1
ATOM 757 C C . GLY A 1 101 ? -13.337 6.942 -0.859 1.00 85.31 101 GLY A C 1
ATOM 758 O O . GLY A 1 101 ? -12.227 7.322 -0.427 1.00 85.31 101 GLY A O 1
#

Radius of gyration: 16.13 Å; chains: 1; bounding box: 39×26×45 Å